Protein AF-A0A9N8YN06-F1 (afdb_monomer)

Foldseek 3Di:
DPPDPVVVVVLVVLLPDDDPVCNLVSLLVSLLVVVVVCVCPLAPRPPDDLVVVCVVVVDLDQDDLLNVLLVVSCVSCVSSPNPDPVSSNVSSVVCVVVDDPVNNVVSRVSSVVNVVVSVVVVCVVPPD

Organism: NCBI:txid1117310

Secondary structure (DSSP, 8-state):
--SHHHHHHHHHHHTS---GGGHHHHHHHHHHHHHHH-TT-PSSPTT--HHHHHHHH--SS---HHHHHHHHHHHHHHHTT---HHHHHHHHHHHHHH--HHHHHHHHHHHHHHHHHHHHHHHHSS--

pLDDT: mean 77.76, std 16.39, range [37.66, 94.0]

Mean predicted aligned error: 9.58 Å

Nearest PDB structures (foldseek):
  1nhn-assembly1_A  TM=5.940E-01  e=8.414E+00  Cricetulus griseus

Radius of gyration: 16.75 Å; Cα contacts (8 Å, |Δi|>4): 87; chains: 1; bounding box: 36×29×56 Å

Structure (mmCIF, N/CA/C/O backbone):
data_AF-A0A9N8YN06-F1
#
_entry.id   AF-A0A9N8YN06-F1
#
loop_
_atom_site.group_PDB
_atom_site.id
_atom_site.type_symbol
_atom_site.label_atom_id
_atom_site.label_alt_id
_atom_site.label_comp_id
_atom_site.label_asym_id
_atom_site.label_entity_id
_atom_site.label_seq_id
_atom_site.pdbx_PDB_ins_code
_atom_site.Cartn_x
_atom_site.Cartn_y
_atom_site.Cartn_z
_atom_site.occupancy
_atom_site.B_iso_or_equiv
_atom_site.auth_seq_id
_atom_site.auth_comp_id
_atom_site.auth_asym_id
_atom_site.auth_atom_id
_atom_site.pdbx_PDB_model_num
ATOM 1 N N . MET A 1 1 ? 10.436 -18.053 21.644 1.00 40.28 1 MET A N 1
ATOM 2 C CA . MET A 1 1 ? 9.400 -18.176 20.590 1.00 40.28 1 MET A CA 1
ATOM 3 C C . MET A 1 1 ? 8.016 -17.875 21.184 1.00 40.28 1 MET A C 1
ATOM 5 O O . MET A 1 1 ? 7.350 -18.796 21.624 1.00 40.28 1 MET A O 1
ATOM 9 N N . LEU A 1 2 ? 7.589 -16.604 21.242 1.00 42.06 2 LEU A N 1
ATOM 10 C CA . LEU A 1 2 ? 6.332 -16.173 21.905 1.00 42.06 2 LEU A CA 1
ATOM 11 C C . LEU A 1 2 ? 5.515 -15.154 21.068 1.00 42.06 2 LEU A C 1
ATOM 13 O O . LEU A 1 2 ? 4.893 -14.253 21.609 1.00 42.06 2 LEU A O 1
ATOM 17 N N . GLY A 1 3 ? 5.537 -15.245 19.731 1.00 42.56 3 GLY A N 1
ATOM 18 C CA . GLY A 1 3 ? 4.956 -14.194 18.869 1.00 42.56 3 GLY A CA 1
ATOM 19 C C . GLY A 1 3 ? 3.595 -14.507 18.237 1.00 42.56 3 GLY A C 1
ATOM 20 O O . GLY A 1 3 ? 2.766 -13.620 18.076 1.00 42.56 3 GLY A O 1
ATOM 21 N N . LYS A 1 4 ? 3.336 -15.762 17.854 1.00 45.19 4 LYS A N 1
ATOM 22 C CA . LYS A 1 4 ? 2.227 -16.072 16.929 1.00 45.19 4 LYS A CA 1
ATOM 23 C C . LYS A 1 4 ? 0.854 -16.164 17.608 1.00 45.19 4 LYS A C 1
ATOM 25 O O . LYS A 1 4 ? -0.133 -15.724 17.029 1.00 45.19 4 LYS A O 1
ATOM 30 N N . GLY A 1 5 ? 0.790 -16.675 18.840 1.00 37.66 5 GLY A N 1
ATOM 31 C CA . GLY A 1 5 ? -0.472 -16.834 19.576 1.00 37.66 5 GLY A CA 1
ATOM 32 C C . GLY A 1 5 ? -1.114 -15.504 19.979 1.00 37.66 5 GLY A C 1
ATOM 33 O O . GLY A 1 5 ? -2.322 -15.332 19.827 1.00 37.66 5 GLY A O 1
ATOM 34 N N . LEU A 1 6 ? -0.299 -14.531 20.404 1.00 46.91 6 LEU A N 1
ATOM 35 C CA . LEU A 1 6 ? -0.774 -13.212 20.832 1.00 46.91 6 LEU A CA 1
ATOM 36 C C . LEU A 1 6 ? -1.397 -12.427 19.666 1.00 46.91 6 LEU A C 1
ATOM 38 O O . LEU A 1 6 ? -2.460 -11.831 19.814 1.00 46.91 6 LEU A O 1
ATOM 42 N N . ILE A 1 7 ? -0.772 -12.490 18.484 1.00 52.16 7 ILE A N 1
ATOM 43 C CA . ILE A 1 7 ? -1.225 -11.798 17.267 1.00 52.16 7 ILE A CA 1
ATOM 44 C C . ILE A 1 7 ? -2.578 -12.344 16.795 1.00 52.16 7 ILE A C 1
ATOM 46 O O . ILE A 1 7 ? -3.469 -11.571 16.441 1.00 52.16 7 ILE A O 1
ATOM 50 N N . ILE A 1 8 ? -2.762 -13.669 16.817 1.00 53.16 8 ILE A N 1
ATOM 51 C CA . ILE A 1 8 ? -4.025 -14.307 16.415 1.00 53.16 8 ILE A CA 1
ATOM 52 C C . ILE A 1 8 ? -5.146 -13.932 17.391 1.00 53.16 8 ILE A C 1
ATOM 54 O O . ILE A 1 8 ? -6.252 -13.600 16.960 1.00 53.16 8 ILE A O 1
ATOM 58 N N . HIS A 1 9 ? -4.857 -13.928 18.694 1.00 47.59 9 HIS A N 1
ATOM 59 C CA . HIS A 1 9 ? -5.845 -13.584 19.714 1.00 47.59 9 HIS A CA 1
ATOM 60 C C . HIS A 1 9 ? -6.267 -12.107 19.632 1.00 47.59 9 HIS A C 1
ATOM 62 O O . HIS A 1 9 ? -7.457 -11.801 19.699 1.00 47.59 9 HIS A O 1
ATOM 68 N N . TYR A 1 10 ? -5.319 -11.197 19.385 1.00 53.97 10 TYR A N 1
ATOM 69 C CA . TYR A 1 10 ? -5.595 -9.762 19.255 1.00 53.97 10 TYR A CA 1
ATOM 70 C C . TYR A 1 10 ? -6.424 -9.434 18.004 1.00 53.97 10 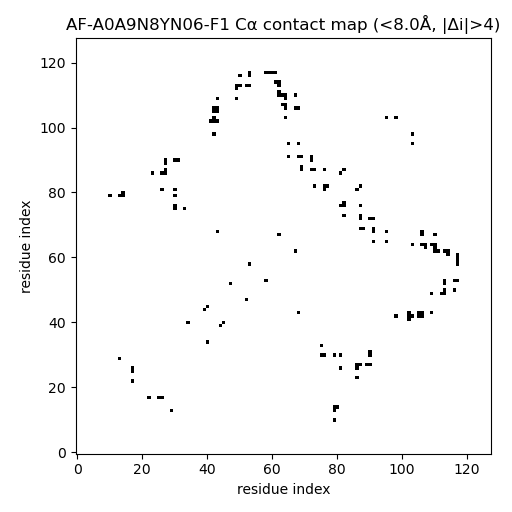TYR A C 1
ATOM 72 O O . TYR A 1 10 ? -7.388 -8.670 18.071 1.00 53.97 10 TYR A O 1
ATOM 80 N N . ARG A 1 11 ? -6.116 -10.083 16.871 1.00 52.69 11 ARG A N 1
ATOM 81 C CA . ARG A 1 11 ? -6.906 -9.982 15.629 1.00 52.69 11 ARG A CA 1
ATOM 82 C C . ARG A 1 11 ? -8.352 -10.444 15.832 1.00 52.69 11 ARG A C 1
ATOM 84 O O . ARG A 1 11 ? -9.272 -9.849 15.278 1.00 52.69 11 ARG A O 1
ATOM 91 N N . LYS A 1 12 ? -8.563 -11.473 16.661 1.00 51.59 12 LYS A N 1
ATOM 92 C CA . LYS A 1 12 ? -9.897 -11.987 17.003 1.00 51.59 12 LYS A CA 1
ATOM 93 C C . LYS A 1 12 ? -10.662 -11.050 17.948 1.00 51.59 12 LYS A C 1
ATOM 95 O O . LYS A 1 12 ? -11.869 -10.927 17.792 1.00 51.59 12 LYS A O 1
ATOM 100 N N . SER A 1 13 ? -9.985 -10.358 18.868 1.00 51.97 13 SER A N 1
ATOM 101 C CA . SER A 1 13 ? -10.610 -9.359 19.755 1.00 51.97 13 SER A CA 1
ATOM 102 C C . SER A 1 13 ? -11.000 -8.063 19.038 1.00 51.97 13 SER A C 1
ATOM 104 O O . SER A 1 13 ? -12.082 -7.541 19.296 1.00 51.97 13 SER A O 1
ATOM 106 N N . LEU A 1 14 ? -10.189 -7.571 18.092 1.00 53.81 14 LEU A N 1
ATOM 107 C CA . LEU A 1 14 ? -10.536 -6.398 17.267 1.00 53.81 14 LEU A CA 1
ATOM 108 C C . LEU A 1 14 ? -11.802 -6.616 16.419 1.00 53.81 14 LEU A C 1
ATOM 110 O O . LEU A 1 14 ? -12.515 -5.663 16.120 1.00 53.81 14 LEU A O 1
ATOM 114 N N . ARG A 1 15 ? -12.120 -7.875 16.093 1.00 53.72 15 ARG A N 1
ATOM 115 C CA . ARG A 1 15 ? -13.326 -8.278 15.354 1.00 53.72 15 ARG A CA 1
ATOM 116 C C . ARG A 1 15 ? -14.637 -7.972 16.092 1.00 53.72 15 ARG A C 1
ATOM 118 O O . ARG A 1 15 ? -15.672 -7.884 15.442 1.00 53.72 15 ARG A O 1
ATOM 125 N N . ILE A 1 16 ? -14.622 -7.871 17.424 1.00 51.72 16 ILE A N 1
ATOM 126 C CA . ILE A 1 16 ? -15.846 -7.944 18.244 1.00 51.72 16 ILE A CA 1
ATOM 127 C C . ILE A 1 16 ? -16.401 -6.560 18.642 1.00 51.72 16 ILE A C 1
ATOM 129 O O . ILE A 1 16 ? -17.570 -6.475 19.000 1.00 51.72 16 ILE A O 1
ATOM 133 N N . SER A 1 17 ? -15.644 -5.459 18.541 1.00 52.38 17 SER A N 1
ATOM 134 C CA . SER A 1 17 ? -16.039 -4.191 19.189 1.00 52.38 17 SER A CA 1
ATOM 135 C C . SER A 1 17 ? -15.998 -2.952 18.280 1.00 52.38 17 SER A C 1
ATOM 137 O O . SER A 1 17 ? -15.184 -2.051 18.473 1.00 52.38 17 SER A O 1
ATOM 139 N N . LEU A 1 18 ? -16.895 -2.875 17.290 1.00 54.50 18 LEU A N 1
ATOM 140 C CA . LEU A 1 18 ? -17.153 -1.644 16.524 1.00 54.50 18 LEU A CA 1
ATOM 141 C C . LEU A 1 18 ? -18.662 -1.358 16.451 1.00 54.50 18 LEU A C 1
ATOM 143 O O . LEU A 1 18 ? -19.366 -1.852 15.573 1.00 54.50 18 LEU A O 1
ATOM 147 N N . ASN A 1 19 ? -19.158 -0.533 17.380 1.00 51.25 19 ASN A N 1
ATOM 148 C CA . ASN A 1 19 ? -20.520 0.012 17.352 1.00 51.25 19 ASN A CA 1
ATOM 149 C C . ASN A 1 19 ? -20.723 0.933 16.129 1.00 51.25 19 ASN A C 1
ATOM 151 O O . ASN A 1 19 ? -19.871 1.767 15.814 1.00 51.25 19 ASN A O 1
ATOM 155 N N . GLN A 1 20 ? -21.875 0.807 15.458 1.00 53.41 20 GLN A N 1
ATOM 156 C CA . GLN A 1 20 ? -22.137 1.365 14.119 1.00 53.41 20 GLN A CA 1
ATOM 157 C C . GLN A 1 20 ? -22.006 2.900 14.006 1.00 53.41 20 GLN A C 1
ATOM 159 O O . GLN A 1 20 ? -21.628 3.387 12.943 1.00 53.41 20 GLN A O 1
ATOM 164 N N . ALA A 1 21 ? -22.226 3.664 15.083 1.00 46.47 21 ALA A N 1
ATOM 165 C CA . ALA A 1 21 ? -22.134 5.132 15.076 1.00 46.47 21 ALA A CA 1
ATOM 166 C C . ALA A 1 21 ? -20.688 5.684 15.056 1.00 46.47 21 ALA A C 1
ATOM 168 O O . ALA A 1 21 ? -20.467 6.808 14.619 1.00 46.47 21 ALA A O 1
ATOM 169 N N . ASN A 1 22 ? -19.693 4.885 15.461 1.00 58.22 22 ASN A N 1
ATOM 170 C CA . ASN A 1 22 ? -18.264 5.246 15.470 1.00 58.22 22 ASN A CA 1
ATOM 171 C C . ASN A 1 22 ? -17.433 4.348 14.541 1.00 58.22 22 ASN A C 1
ATOM 173 O O . ASN A 1 22 ? -16.213 4.234 14.687 1.00 58.22 22 ASN A O 1
ATOM 177 N N . LYS A 1 23 ? -18.100 3.703 13.577 1.00 72.38 23 LYS A N 1
ATOM 178 C CA . LYS A 1 23 ? -17.514 2.653 12.744 1.00 72.38 23 LYS A CA 1
ATOM 179 C C . LYS A 1 23 ? -16.280 3.141 11.983 1.00 72.38 23 LYS A C 1
ATOM 181 O O . LYS A 1 23 ? -15.228 2.537 12.107 1.00 72.38 23 LYS A O 1
ATOM 186 N N . VAL A 1 24 ? -16.359 4.276 11.285 1.00 77.38 24 VAL A N 1
ATOM 187 C CA . VAL A 1 24 ? -15.242 4.773 10.457 1.00 77.38 24 VAL A CA 1
ATOM 188 C C . VAL A 1 24 ? -14.029 5.233 11.292 1.00 77.38 24 VAL A C 1
ATOM 190 O O . VAL A 1 24 ? -12.926 4.756 11.018 1.00 77.38 24 VAL A O 1
ATOM 193 N N . PRO A 1 25 ? -14.162 6.102 12.320 1.00 83.25 25 PRO A N 1
ATOM 194 C CA . PRO A 1 25 ? -13.023 6.466 13.174 1.00 83.25 25 PRO A CA 1
ATOM 195 C C . PRO A 1 25 ? -12.406 5.271 13.917 1.00 83.25 25 PRO A C 1
ATOM 197 O O . PRO A 1 25 ? -11.181 5.189 14.061 1.00 83.25 25 PRO A O 1
ATOM 200 N N . GLY A 1 26 ? -13.244 4.326 14.354 1.00 82.19 26 GLY A N 1
ATOM 201 C CA . GLY A 1 26 ? -12.802 3.100 15.007 1.00 82.19 26 GLY A CA 1
ATOM 202 C C . GLY A 1 26 ? -12.058 2.159 14.054 1.00 82.19 26 GLY A C 1
ATOM 203 O O . GL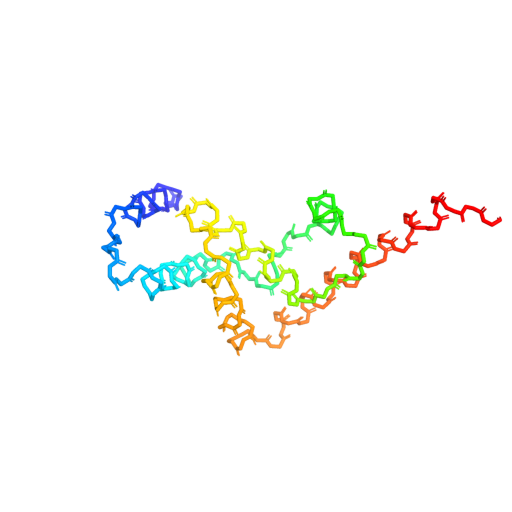Y A 1 26 ? -10.985 1.673 14.400 1.00 82.19 26 GLY A O 1
ATOM 204 N N . GLU A 1 27 ? -12.553 1.972 12.828 1.00 85.06 27 GLU A N 1
ATOM 205 C CA . GLU A 1 27 ? -11.893 1.183 11.778 1.00 85.06 27 GLU A CA 1
ATOM 206 C C . GLU A 1 27 ? -10.543 1.794 11.365 1.00 85.06 27 GLU A C 1
ATOM 208 O O . GLU A 1 27 ? -9.564 1.066 11.199 1.00 85.06 27 GLU A O 1
ATOM 213 N N . ILE A 1 28 ? -10.450 3.128 11.262 1.00 86.44 28 ILE A N 1
ATOM 214 C CA . ILE A 1 28 ? -9.175 3.826 11.008 1.00 86.44 28 ILE A CA 1
ATOM 215 C C . ILE A 1 28 ? -8.173 3.528 12.125 1.00 86.44 28 ILE A C 1
ATOM 217 O O . ILE A 1 28 ? -7.029 3.174 11.841 1.00 86.44 28 ILE A O 1
ATOM 221 N N . SER A 1 29 ? -8.596 3.663 13.384 1.00 85.75 29 SER A N 1
ATOM 222 C CA . SER A 1 29 ? -7.733 3.432 14.547 1.00 85.75 29 SER A CA 1
ATOM 223 C C . SER A 1 29 ? -7.284 1.974 14.641 1.00 85.75 29 SER A C 1
ATOM 225 O O . SER A 1 29 ? -6.099 1.711 14.826 1.00 85.75 29 SER A O 1
ATOM 227 N N . ALA A 1 30 ? -8.207 1.031 14.441 1.00 84.88 30 ALA A N 1
ATOM 228 C CA . ALA A 1 30 ? -7.935 -0.402 14.431 1.00 84.88 30 ALA A CA 1
ATOM 229 C C . ALA A 1 30 ? -6.918 -0.781 13.349 1.00 84.88 30 ALA A C 1
ATOM 231 O O . ALA A 1 30 ? -5.918 -1.440 13.635 1.00 84.88 30 ALA A O 1
ATOM 232 N N . LEU A 1 31 ? -7.139 -0.328 12.112 1.00 85.50 31 LEU A N 1
ATOM 233 C CA . LEU A 1 31 ? -6.242 -0.629 11.004 1.00 85.50 31 LEU A CA 1
ATOM 234 C C . LEU A 1 31 ? -4.875 0.032 11.198 1.00 85.50 31 LEU A C 1
ATOM 236 O O . LEU A 1 31 ? -3.859 -0.621 10.992 1.00 85.50 31 LEU A O 1
ATOM 240 N N . LYS A 1 32 ? -4.825 1.288 11.660 1.00 85.19 32 LYS A N 1
ATOM 241 C CA . LYS A 1 32 ? -3.559 1.957 11.995 1.00 85.19 32 LYS A CA 1
ATOM 242 C C . LYS A 1 32 ? -2.786 1.182 13.067 1.00 85.19 32 LYS A C 1
ATOM 244 O O . LYS A 1 32 ? -1.590 0.960 12.905 1.00 85.19 32 LYS A O 1
ATOM 249 N N . LEU A 1 33 ? -3.469 0.718 14.114 1.00 83.25 33 LEU A N 1
ATOM 250 C CA . LEU A 1 33 ? -2.856 -0.054 15.192 1.00 83.25 33 LEU A CA 1
ATOM 251 C C . LEU A 1 33 ? -2.249 -1.373 14.686 1.00 83.25 33 LEU A C 1
ATOM 253 O O . LEU A 1 33 ? -1.188 -1.770 15.157 1.00 83.25 33 LEU A O 1
ATOM 257 N N . VAL A 1 34 ? -2.867 -2.031 13.696 1.00 80.69 34 VAL A N 1
ATOM 258 C CA . VAL A 1 34 ? -2.278 -3.216 13.042 1.00 80.69 34 VAL A CA 1
ATOM 259 C C . VAL A 1 34 ? -0.922 -2.885 12.415 1.00 80.69 34 VAL A C 1
ATOM 261 O O . VAL A 1 34 ? 0.004 -3.685 12.547 1.00 80.69 34 VAL A O 1
ATOM 264 N N . PHE A 1 35 ? -0.779 -1.719 11.783 1.00 80.25 35 PHE A N 1
ATOM 265 C CA . PHE A 1 35 ? 0.501 -1.276 11.224 1.00 80.25 35 PHE A CA 1
ATOM 266 C C . PHE A 1 35 ? 1.512 -0.873 12.307 1.00 80.25 35 PHE A C 1
ATOM 268 O O . PHE A 1 35 ? 2.684 -1.218 12.190 1.00 80.25 35 PHE A O 1
ATOM 275 N N . ASP A 1 36 ? 1.069 -0.219 13.383 1.00 78.50 36 ASP A N 1
ATOM 276 C CA . ASP A 1 36 ? 1.956 0.208 14.475 1.00 78.50 36 ASP A CA 1
ATOM 277 C C . ASP A 1 36 ? 2.495 -0.982 15.304 1.00 78.50 36 ASP A C 1
ATOM 279 O O . ASP A 1 36 ? 3.671 -1.009 15.676 1.00 78.50 36 ASP A O 1
ATOM 283 N N . LEU A 1 37 ? 1.643 -1.973 15.612 1.00 72.12 37 LEU A N 1
ATOM 284 C CA . LEU A 1 37 ? 1.990 -3.134 16.447 1.00 72.12 37 LEU A CA 1
ATOM 285 C C . LEU A 1 37 ? 2.826 -4.164 15.696 1.00 72.12 37 LEU A C 1
ATOM 287 O O . LEU A 1 37 ? 3.765 -4.738 16.250 1.00 72.12 37 LEU A O 1
ATOM 291 N N . ASN A 1 38 ? 2.512 -4.398 14.423 1.00 63.78 38 ASN A N 1
ATOM 292 C CA . ASN A 1 38 ? 3.298 -5.288 13.586 1.00 63.78 38 ASN A CA 1
ATOM 293 C C . ASN A 1 38 ? 4.495 -4.526 13.020 1.00 63.78 38 ASN A C 1
ATOM 295 O O . ASN A 1 38 ? 4.643 -4.500 11.804 1.00 63.78 38 ASN A O 1
ATOM 299 N N . ARG A 1 39 ? 5.393 -3.991 13.870 1.00 55.25 39 ARG A N 1
ATOM 300 C CA . ARG A 1 39 ? 6.697 -3.381 13.486 1.00 55.25 39 ARG A CA 1
ATOM 301 C C . ARG A 1 39 ? 7.512 -4.191 12.441 1.00 55.25 39 ARG A C 1
ATOM 303 O O . ARG A 1 39 ? 8.520 -3.714 11.939 1.00 55.25 39 ARG A O 1
ATOM 310 N N . ALA A 1 40 ? 7.076 -5.409 12.115 1.00 46.16 40 ALA A N 1
ATOM 311 C CA . ALA A 1 40 ? 7.408 -6.235 10.957 1.00 46.16 40 ALA A CA 1
ATOM 312 C C . ALA A 1 40 ? 7.037 -5.659 9.565 1.00 46.16 40 ALA A C 1
ATOM 314 O O . ALA A 1 40 ? 7.528 -6.169 8.560 1.00 46.16 40 ALA A O 1
ATOM 315 N N . LEU A 1 41 ? 6.216 -4.611 9.470 1.00 51.59 41 LEU A N 1
ATOM 316 C CA . LEU A 1 41 ? 5.982 -3.854 8.236 1.00 51.59 41 LEU A CA 1
ATOM 317 C C . LEU A 1 41 ? 6.911 -2.634 8.190 1.00 51.59 41 LEU A C 1
ATOM 319 O O . LEU A 1 41 ? 6.458 -1.495 8.154 1.00 51.59 41 LEU A O 1
ATOM 323 N N . VAL A 1 42 ? 8.229 -2.875 8.160 1.00 57.12 42 VAL A N 1
ATOM 324 C CA . VAL A 1 42 ? 9.163 -1.893 7.583 1.00 57.12 42 VAL A CA 1
ATOM 325 C C . VAL A 1 42 ? 8.639 -1.612 6.181 1.00 57.12 42 VAL A C 1
ATOM 327 O O . VAL A 1 42 ? 8.374 -2.549 5.436 1.00 57.12 42 VAL A O 1
ATOM 330 N N . PHE A 1 43 ? 8.354 -0.356 5.865 1.00 62.50 43 PHE A N 1
ATOM 331 C CA . PHE A 1 43 ? 7.630 0.016 4.657 1.00 62.50 43 PHE A CA 1
ATOM 332 C C . PHE A 1 43 ? 8.638 0.250 3.506 1.00 62.50 43 PHE A C 1
ATOM 334 O O . PHE A 1 43 ? 9.480 1.122 3.655 1.00 62.50 43 PHE A O 1
ATOM 341 N N . PRO A 1 44 ? 8.587 -0.440 2.344 1.00 63.38 44 PRO A N 1
ATOM 342 C CA . PRO A 1 44 ? 7.798 -1.623 2.011 1.00 63.38 44 PRO A CA 1
ATOM 343 C C . PRO A 1 44 ? 8.396 -2.878 2.656 1.00 63.38 44 PRO A C 1
ATOM 345 O O . PRO A 1 44 ? 9.598 -2.888 2.935 1.00 63.38 44 PRO A O 1
ATOM 348 N N . PRO A 1 45 ? 7.589 -3.942 2.851 1.00 67.00 45 PRO A N 1
ATOM 349 C CA . PRO A 1 45 ? 8.040 -5.133 3.557 1.00 67.00 45 PRO A CA 1
ATOM 350 C C . PRO A 1 45 ? 9.37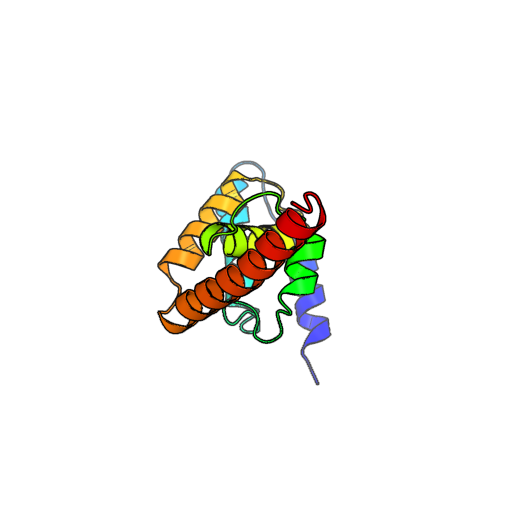7 -5.632 2.977 1.00 67.00 45 PRO A C 1
ATOM 352 O O . PRO A 1 45 ? 9.472 -5.796 1.755 1.00 67.00 45 PRO A O 1
ATOM 355 N N . PRO A 1 46 ? 10.408 -5.883 3.802 1.00 59.97 46 PRO A N 1
ATOM 356 C CA . PRO A 1 46 ? 11.790 -6.055 3.341 1.00 59.97 46 PRO A CA 1
ATOM 357 C C . PRO A 1 46 ? 12.009 -7.282 2.439 1.00 59.97 46 PRO A C 1
ATOM 359 O O . PRO A 1 46 ? 13.022 -7.365 1.754 1.00 59.97 46 PRO A O 1
ATOM 362 N N . VAL A 1 47 ? 11.040 -8.203 2.380 1.00 59.47 47 VAL A N 1
ATOM 363 C CA . VAL A 1 47 ? 11.063 -9.423 1.547 1.00 59.47 47 VAL A CA 1
ATOM 364 C C . VAL A 1 47 ? 10.067 -9.338 0.379 1.00 59.47 47 VAL A C 1
ATOM 366 O O . VAL A 1 47 ? 9.653 -10.343 -0.193 1.00 59.47 47 VAL A O 1
ATOM 369 N N . THR A 1 48 ? 9.629 -8.134 0.009 1.00 71.75 48 THR A N 1
ATOM 370 C CA . THR A 1 48 ? 8.675 -7.977 -1.092 1.00 71.75 48 THR A CA 1
ATOM 371 C C . THR A 1 48 ? 9.356 -8.246 -2.433 1.00 71.75 48 THR A C 1
ATOM 373 O O . THR A 1 48 ? 10.074 -7.395 -2.961 1.00 71.75 48 THR A O 1
ATOM 376 N N . ILE A 1 49 ? 9.107 -9.425 -3.007 1.00 83.00 49 ILE A N 1
ATOM 377 C CA . ILE A 1 49 ? 9.581 -9.793 -4.343 1.00 83.00 49 ILE A CA 1
ATOM 378 C C . ILE A 1 49 ? 8.691 -9.085 -5.385 1.00 83.00 49 ILE A C 1
ATOM 380 O O . ILE A 1 49 ? 7.481 -9.321 -5.401 1.00 83.00 49 ILE A O 1
ATOM 384 N N . PRO A 1 50 ? 9.247 -8.225 -6.266 1.00 84.69 50 PRO A N 1
ATOM 385 C CA . PRO A 1 50 ? 8.451 -7.414 -7.191 1.00 84.69 50 PRO A CA 1
ATOM 386 C C . PRO A 1 50 ? 7.522 -8.212 -8.113 1.00 84.69 50 PRO A C 1
ATOM 388 O O . PRO A 1 50 ? 6.422 -7.741 -8.386 1.00 84.69 50 PRO A O 1
ATOM 391 N N . ILE A 1 51 ? 7.940 -9.400 -8.571 1.00 86.50 51 ILE A N 1
ATOM 392 C CA . ILE A 1 51 ? 7.136 -10.226 -9.485 1.00 86.50 51 ILE A CA 1
ATOM 393 C C . ILE A 1 51 ? 5.850 -10.727 -8.825 1.00 86.50 51 ILE A C 1
ATOM 395 O O . ILE A 1 51 ? 4.789 -10.594 -9.415 1.00 86.50 51 ILE A O 1
ATOM 399 N N . HIS A 1 52 ? 5.900 -11.162 -7.563 1.00 87.44 52 HIS A N 1
ATOM 400 C CA . HIS A 1 52 ? 4.695 -11.599 -6.851 1.00 87.44 52 HIS A CA 1
ATOM 401 C C . HIS A 1 52 ? 3.705 -10.445 -6.669 1.00 87.44 52 HIS A C 1
ATOM 403 O O . HIS A 1 52 ? 2.507 -10.606 -6.871 1.00 87.44 52 HIS A O 1
ATOM 409 N N . VAL A 1 53 ? 4.199 -9.244 -6.346 1.00 86.62 53 VAL A N 1
ATOM 410 C CA . VAL A 1 53 ? 3.328 -8.063 -6.239 1.00 86.62 53 VAL A CA 1
ATOM 411 C C . VAL A 1 53 ? 2.733 -7.690 -7.594 1.00 86.62 53 VAL A C 1
ATOM 413 O O . VAL A 1 53 ? 1.574 -7.289 -7.656 1.00 86.62 53 VAL A O 1
ATOM 416 N N . TYR A 1 54 ? 3.505 -7.812 -8.676 1.00 87.69 54 TYR A N 1
ATOM 417 C CA . TYR A 1 54 ? 3.007 -7.61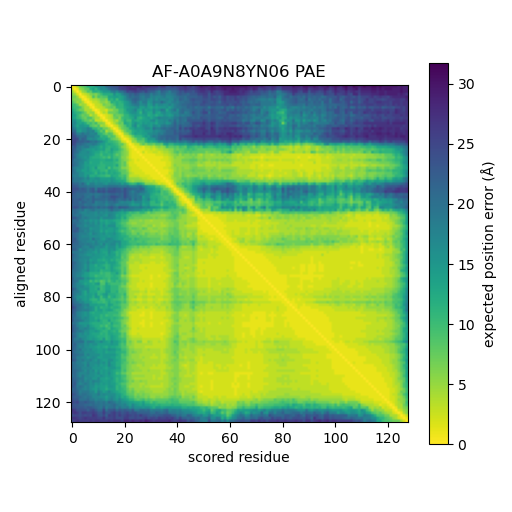6 -10.033 1.00 87.69 54 TYR A CA 1
ATOM 418 C C . TYR A 1 54 ? 1.900 -8.622 -10.382 1.00 87.69 54 TYR A C 1
ATOM 420 O O . TYR A 1 54 ? 0.832 -8.204 -10.823 1.00 87.69 54 TYR A O 1
ATOM 428 N N . GLU A 1 55 ? 2.111 -9.911 -10.120 1.00 87.81 55 GLU A N 1
ATOM 429 C CA . GLU A 1 55 ? 1.144 -10.984 -10.383 1.00 87.81 55 GLU A CA 1
ATOM 430 C C . GLU A 1 55 ? -0.140 -10.848 -9.560 1.00 87.81 55 GLU A C 1
ATOM 432 O O . GLU A 1 55 ? -1.226 -11.118 -10.075 1.00 87.81 55 GLU A O 1
ATOM 437 N N . GLU A 1 56 ? -0.033 -10.405 -8.304 1.00 88.00 56 GLU A N 1
ATOM 438 C CA . GLU A 1 56 ? -1.184 -10.147 -7.434 1.00 88.00 56 GLU A CA 1
ATOM 439 C C . GLU A 1 56 ? -1.955 -8.885 -7.872 1.00 88.00 56 GLU A C 1
ATOM 441 O O . GLU A 1 56 ? -3.186 -8.879 -7.890 1.00 88.00 56 GLU A O 1
ATOM 446 N N . LEU A 1 57 ? -1.254 -7.802 -8.236 1.00 87.50 57 LEU A N 1
ATOM 447 C CA . LEU A 1 57 ? -1.882 -6.540 -8.653 1.00 87.50 57 LEU A CA 1
ATOM 448 C C . LEU A 1 57 ? -2.408 -6.557 -10.094 1.00 87.50 57 LEU A C 1
ATOM 450 O O . LEU A 1 57 ? -3.272 -5.738 -10.416 1.00 87.50 57 LEU A O 1
ATOM 454 N N . ARG A 1 58 ? -1.814 -7.387 -10.962 1.00 87.00 58 ARG A N 1
ATOM 455 C CA . ARG A 1 58 ? -1.947 -7.386 -12.433 1.00 87.00 58 ARG A CA 1
ATOM 456 C C . ARG A 1 58 ? -2.123 -5.981 -13.025 1.00 87.00 58 ARG A C 1
ATOM 458 O O . ARG A 1 58 ? -3.137 -5.681 -13.666 1.00 87.00 58 ARG A O 1
ATOM 465 N N . PRO A 1 59 ? -1.188 -5.054 -12.753 1.00 87.56 59 PRO A N 1
ATOM 466 C CA . PRO A 1 59 ? -1.360 -3.665 -13.129 1.00 87.56 59 PRO A CA 1
ATOM 467 C C . PRO A 1 59 ? -1.180 -3.489 -14.641 1.00 87.56 59 PRO A C 1
ATOM 469 O O . PRO A 1 59 ? -0.098 -3.689 -15.172 1.00 87.56 59 PRO A O 1
ATOM 472 N N . LYS A 1 60 ? -2.220 -3.001 -15.322 1.00 85.25 60 LYS A N 1
ATOM 473 C CA . LYS A 1 60 ? -2.151 -2.614 -16.747 1.00 85.25 60 LYS A CA 1
ATOM 474 C C . LYS A 1 60 ? -1.458 -1.269 -16.998 1.00 85.25 60 LYS A C 1
ATOM 476 O O . LYS A 1 60 ? -1.266 -0.853 -18.131 1.00 85.25 60 LYS A O 1
ATOM 481 N N . THR A 1 61 ? -1.162 -0.535 -15.931 1.00 88.75 61 THR A N 1
ATOM 482 C CA . THR A 1 61 ? -0.651 0.836 -15.977 1.00 88.75 61 THR A CA 1
ATOM 483 C C . THR A 1 61 ? 0.385 1.047 -14.892 1.00 88.75 61 THR A C 1
ATOM 485 O O . THR A 1 61 ? 0.431 0.299 -13.911 1.00 88.75 61 THR A O 1
ATOM 488 N N . ARG A 1 62 ? 1.173 2.118 -15.040 1.00 90.19 62 ARG A N 1
ATOM 489 C CA . ARG A 1 62 ? 2.221 2.501 -14.094 1.00 90.19 62 ARG A CA 1
ATOM 490 C C . ARG A 1 62 ? 1.733 2.438 -12.641 1.00 90.19 62 ARG A C 1
ATOM 492 O O . ARG A 1 62 ? 0.727 3.034 -12.250 1.00 90.19 62 ARG A O 1
ATOM 499 N N . VAL A 1 63 ? 2.493 1.731 -11.821 1.00 92.62 63 VAL A N 1
ATOM 500 C CA . VAL A 1 63 ? 2.311 1.618 -10.380 1.00 92.62 63 VAL A CA 1
ATOM 501 C C . VAL A 1 63 ? 3.097 2.727 -9.685 1.00 92.62 63 VAL A C 1
ATOM 503 O O . VAL A 1 63 ? 4.274 2.949 -9.967 1.00 92.62 63 VAL A O 1
ATOM 506 N N . THR A 1 64 ? 2.436 3.436 -8.772 1.00 92.75 64 THR A N 1
ATOM 507 C CA . THR A 1 64 ? 3.035 4.494 -7.947 1.00 92.75 64 THR A CA 1
ATOM 508 C C . THR A 1 64 ? 3.275 3.998 -6.524 1.00 92.75 64 THR A C 1
ATOM 510 O O . THR A 1 64 ? 2.614 3.059 -6.074 1.00 92.75 64 THR A O 1
ATOM 513 N N . MET A 1 65 ? 4.154 4.673 -5.775 1.00 90.50 65 MET A N 1
ATOM 514 C CA . MET A 1 65 ? 4.328 4.430 -4.335 1.00 90.50 65 MET A CA 1
ATOM 515 C C . MET A 1 65 ? 2.980 4.429 -3.602 1.00 90.50 65 MET A C 1
ATOM 517 O O . MET A 1 65 ? 2.675 3.482 -2.887 1.00 90.50 65 MET A O 1
ATOM 521 N N . ARG A 1 66 ? 2.136 5.449 -3.815 1.00 91.81 66 ARG A N 1
ATOM 522 C CA . ARG A 1 66 ? 0.829 5.539 -3.143 1.00 91.81 66 ARG A CA 1
ATOM 523 C C . ARG A 1 66 ? -0.074 4.350 -3.471 1.00 91.81 66 ARG A C 1
ATOM 525 O O . ARG A 1 66 ? -0.752 3.848 -2.579 1.00 91.81 66 ARG A O 1
ATOM 532 N N . ARG A 1 67 ? -0.070 3.878 -4.723 1.00 92.31 67 ARG A N 1
ATOM 533 C CA . ARG A 1 67 ? -0.837 2.692 -5.135 1.00 92.31 67 ARG A CA 1
ATOM 534 C C . ARG A 1 67 ? -0.344 1.429 -4.425 1.00 92.31 67 ARG A C 1
ATOM 536 O O . ARG A 1 67 ? -1.172 0.637 -3.992 1.00 92.31 67 ARG A O 1
ATOM 543 N N . LEU A 1 68 ? 0.970 1.277 -4.254 1.00 91.06 68 LEU A N 1
ATOM 544 C CA . LEU A 1 68 ? 1.553 0.165 -3.499 1.00 91.06 68 LEU A CA 1
ATOM 545 C C . LEU A 1 68 ? 1.228 0.232 -2.009 1.00 91.06 68 LEU A C 1
ATOM 547 O O . LEU A 1 68 ? 0.832 -0.774 -1.434 1.00 91.06 68 LEU A O 1
ATOM 551 N N . VAL A 1 69 ? 1.335 1.406 -1.383 1.00 90.69 69 VAL A N 1
ATOM 552 C CA . VAL A 1 69 ? 0.928 1.560 0.021 1.00 90.69 69 VAL A CA 1
ATOM 553 C C . VAL A 1 69 ? -0.534 1.170 0.185 1.00 90.69 69 VAL A C 1
ATOM 555 O O . VAL A 1 69 ? -0.862 0.332 1.019 1.00 90.69 69 VAL A O 1
ATOM 558 N N . ARG A 1 70 ? -1.410 1.721 -0.661 1.00 92.31 70 ARG A N 1
ATOM 559 C CA . ARG A 1 70 ? -2.839 1.410 -0.635 1.00 92.31 70 ARG A CA 1
ATOM 560 C C . ARG A 1 70 ? -3.104 -0.082 -0.808 1.00 92.31 70 ARG A C 1
ATOM 562 O O . ARG A 1 70 ? -4.009 -0.607 -0.167 1.00 92.31 70 ARG A O 1
ATOM 569 N N . TYR A 1 71 ? -2.328 -0.759 -1.651 1.00 91.25 71 TYR A N 1
ATOM 570 C CA . TYR A 1 71 ? -2.415 -2.201 -1.839 1.00 91.25 71 TYR A CA 1
ATOM 571 C C . TYR A 1 71 ? -2.138 -2.970 -0.541 1.00 91.25 71 TYR A C 1
ATOM 573 O O . TYR A 1 71 ? -2.984 -3.751 -0.107 1.00 91.25 71 TYR A O 1
ATOM 581 N N . PHE A 1 72 ? -1.017 -2.696 0.131 1.00 88.44 72 PHE A N 1
ATOM 582 C CA . PHE A 1 72 ? -0.693 -3.351 1.403 1.00 88.44 72 PHE A CA 1
ATOM 583 C C . PHE A 1 72 ? -1.688 -2.999 2.513 1.00 88.44 72 PHE A C 1
ATOM 585 O O . PHE A 1 72 ? -2.109 -3.882 3.258 1.00 88.44 72 PHE A O 1
ATOM 592 N N . VAL A 1 73 ? -2.145 -1.744 2.569 1.00 89.88 73 VAL A N 1
ATOM 593 C CA . VAL A 1 73 ? -3.221 -1.324 3.481 1.00 89.88 73 VAL A CA 1
ATOM 594 C C . VAL A 1 73 ? -4.496 -2.116 3.225 1.00 89.88 73 VAL A C 1
ATOM 596 O O . VAL A 1 73 ? -5.101 -2.607 4.170 1.00 89.88 73 VAL A O 1
ATOM 599 N N . SER A 1 74 ? -4.877 -2.305 1.961 1.00 90.62 74 SER A N 1
ATOM 600 C CA . SER A 1 74 ? -6.066 -3.085 1.595 1.00 90.62 74 SER A CA 1
ATOM 601 C C . SER A 1 74 ? -5.919 -4.561 1.972 1.00 90.62 74 SER A C 1
ATOM 603 O O . SER A 1 74 ? -6.873 -5.163 2.457 1.00 90.62 74 SER A O 1
ATOM 605 N N . ARG A 1 75 ? -4.726 -5.150 1.803 1.00 88.12 75 ARG A N 1
ATOM 606 C CA . ARG A 1 75 ? -4.455 -6.538 2.213 1.00 88.12 75 ARG A CA 1
ATOM 607 C C . ARG A 1 75 ? -4.643 -6.749 3.711 1.00 88.12 75 ARG A C 1
ATOM 609 O O . ARG A 1 75 ? -5.288 -7.719 4.099 1.00 88.12 75 ARG A O 1
ATOM 616 N N . GLU A 1 76 ? -4.092 -5.869 4.541 1.00 86.12 76 GLU A N 1
ATOM 617 C CA . GLU A 1 76 ? -4.257 -5.967 5.997 1.00 86.12 76 GLU A CA 1
ATOM 618 C C . GLU A 1 76 ? -5.688 -5.627 6.427 1.00 86.12 76 GLU A C 1
ATOM 620 O O . GLU A 1 76 ? -6.250 -6.320 7.270 1.00 86.12 76 GLU A O 1
ATOM 625 N N . ALA A 1 77 ? -6.322 -4.635 5.794 1.00 87.38 77 ALA A N 1
ATOM 626 C CA . ALA A 1 77 ? -7.721 -4.291 6.042 1.00 87.38 77 ALA A CA 1
ATOM 627 C C . ALA A 1 77 ? -8.648 -5.491 5.801 1.00 87.38 77 ALA A C 1
ATOM 629 O O . ALA A 1 77 ? -9.465 -5.822 6.660 1.00 87.38 77 ALA A O 1
ATOM 630 N N . ASN A 1 78 ? -8.447 -6.214 4.695 1.00 87.62 78 ASN A N 1
ATOM 631 C CA . ASN A 1 78 ? -9.201 -7.425 4.377 1.00 87.62 78 ASN A CA 1
ATOM 632 C C . ASN A 1 78 ? -9.008 -8.532 5.429 1.00 87.62 78 ASN A C 1
ATOM 634 O O . ASN A 1 78 ? -9.973 -9.215 5.768 1.00 87.62 78 ASN A O 1
ATOM 638 N N . GLN A 1 79 ? -7.804 -8.689 5.997 1.00 83.94 79 GLN A N 1
ATOM 639 C CA . GLN A 1 79 ? -7.552 -9.672 7.066 1.00 83.94 79 GLN A CA 1
ATOM 640 C C . GLN A 1 79 ? -8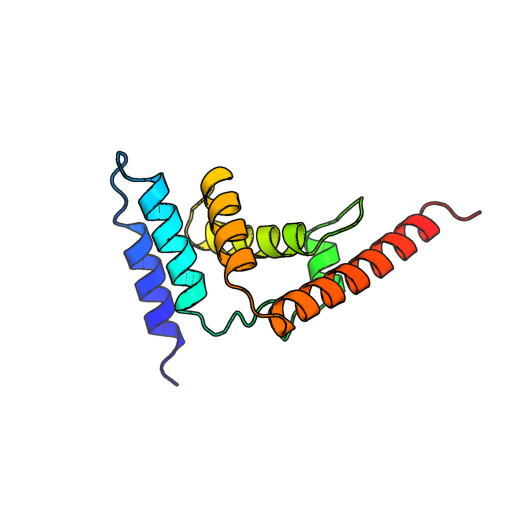.360 -9.384 8.341 1.00 83.94 79 GLN A C 1
ATOM 642 O O . GLN A 1 79 ? -8.678 -10.315 9.080 1.00 83.94 79 GLN A O 1
ATOM 647 N N . ILE A 1 80 ? -8.707 -8.117 8.590 1.00 82.69 80 ILE A N 1
ATOM 648 C CA . ILE A 1 80 ? -9.535 -7.689 9.727 1.00 82.69 80 ILE A CA 1
ATOM 649 C C . ILE A 1 80 ? -10.948 -7.251 9.314 1.00 82.69 80 ILE A C 1
ATOM 651 O O . ILE A 1 80 ? -11.636 -6.593 10.086 1.00 82.69 80 ILE A O 1
ATOM 655 N N . GLN A 1 81 ? -11.396 -7.652 8.117 1.00 85.44 81 GLN A N 1
ATOM 656 C CA . GLN A 1 81 ? -12.750 -7.419 7.592 1.00 85.44 81 GLN A CA 1
ATOM 657 C C . GLN A 1 81 ? -13.143 -5.936 7.440 1.00 85.44 81 GLN A C 1
ATOM 659 O O . GLN A 1 81 ? -14.326 -5.603 7.401 1.00 85.44 81 GLN A O 1
ATOM 664 N N . ILE A 1 82 ? -12.163 -5.043 7.287 1.00 86.06 82 ILE A N 1
ATOM 665 C CA . ILE A 1 82 ? -12.391 -3.640 6.931 1.00 86.06 82 ILE A CA 1
ATOM 666 C C . ILE A 1 82 ? -12.377 -3.521 5.408 1.00 86.06 82 ILE A C 1
ATOM 668 O O . ILE A 1 82 ? -11.332 -3.620 4.772 1.00 86.06 82 ILE A O 1
ATOM 672 N N . THR A 1 83 ? -13.544 -3.273 4.819 1.00 88.06 83 THR A N 1
ATOM 673 C CA . THR A 1 83 ? -13.716 -3.158 3.358 1.00 88.06 83 THR A CA 1
ATOM 674 C C . THR A 1 83 ? -13.938 -1.718 2.893 1.00 88.06 83 THR A C 1
ATOM 676 O O . THR A 1 83 ? -13.963 -1.443 1.693 1.00 88.06 83 THR A O 1
ATOM 679 N N . SER A 1 84 ? -14.081 -0.772 3.829 1.00 90.81 84 SER A N 1
A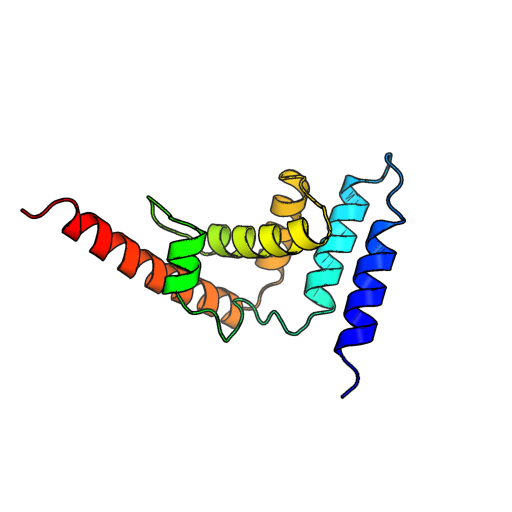TOM 680 C CA . SER A 1 84 ? -14.336 0.633 3.515 1.00 90.81 84 SER A CA 1
ATOM 681 C C . SER A 1 84 ? -13.158 1.261 2.766 1.00 90.81 84 S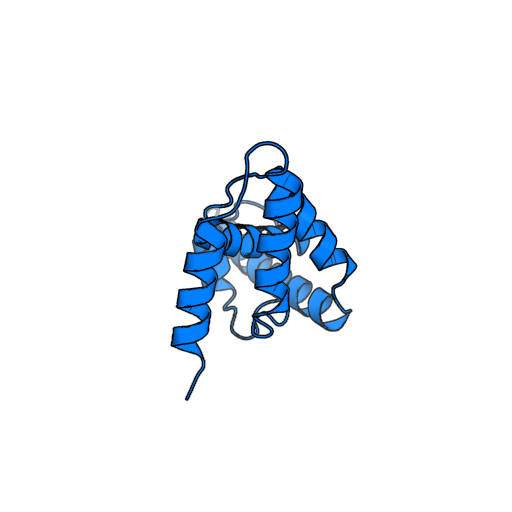ER A C 1
ATOM 683 O O . SER A 1 84 ? -12.083 1.505 3.323 1.00 90.81 84 SER A O 1
ATOM 685 N N . GLY A 1 85 ? -13.381 1.599 1.493 1.00 90.50 85 GLY A N 1
ATOM 686 C CA . GLY A 1 85 ? -12.386 2.278 0.662 1.00 90.50 85 GLY A CA 1
ATOM 687 C C . GLY A 1 85 ? -11.961 3.642 1.220 1.00 90.50 85 GLY A C 1
ATOM 688 O O . GLY A 1 85 ? -10.817 4.058 1.009 1.00 90.50 85 GLY A O 1
ATOM 689 N N . LEU A 1 86 ? -12.842 4.319 1.966 1.00 92.56 86 LEU A N 1
ATOM 690 C CA . LEU A 1 86 ? -12.534 5.577 2.651 1.00 92.56 86 LEU A CA 1
ATOM 691 C C . LEU A 1 86 ? -11.544 5.348 3.796 1.00 92.56 86 LEU A C 1
ATOM 693 O O . LEU A 1 86 ? -10.536 6.050 3.866 1.00 92.56 86 LEU A O 1
ATOM 697 N N . VAL A 1 87 ? -11.778 4.336 4.638 1.00 90.50 87 VAL A N 1
ATOM 698 C CA . VAL A 1 87 ? -10.866 3.967 5.735 1.00 90.50 87 VAL A CA 1
ATOM 699 C C . VAL A 1 87 ? -9.491 3.604 5.185 1.00 90.50 87 VAL A C 1
ATOM 701 O O . VAL A 1 87 ? -8.485 4.162 5.620 1.00 90.50 87 VAL A O 1
ATOM 704 N N . ILE A 1 88 ? -9.448 2.744 4.165 1.00 92.62 88 ILE A N 1
ATOM 705 C CA . ILE A 1 88 ? -8.208 2.332 3.494 1.00 92.62 88 ILE A CA 1
ATOM 706 C C . ILE A 1 88 ? -7.451 3.549 2.944 1.00 92.62 88 ILE A C 1
ATOM 708 O O . ILE A 1 88 ? -6.239 3.666 3.134 1.00 92.62 88 ILE A O 1
ATOM 712 N N . SER A 1 89 ? -8.153 4.475 2.282 1.00 93.50 89 SER A N 1
ATOM 713 C CA . SER A 1 89 ? -7.544 5.701 1.747 1.00 93.50 89 SER A CA 1
ATOM 714 C C . SER A 1 89 ? -6.984 6.580 2.862 1.00 93.50 89 SER A C 1
ATOM 716 O O . SER A 1 89 ? -5.854 7.052 2.770 1.00 93.50 89 SER A O 1
ATOM 718 N N . ARG A 1 90 ? -7.746 6.759 3.944 1.00 93.69 90 ARG A N 1
ATOM 719 C CA . ARG A 1 90 ? -7.345 7.608 5.064 1.00 93.69 90 ARG A CA 1
ATOM 720 C C . ARG A 1 90 ? -6.130 7.048 5.793 1.00 93.69 90 ARG A C 1
ATOM 722 O O . ARG A 1 90 ? -5.200 7.798 6.072 1.00 93.69 90 ARG A O 1
ATOM 729 N N . VAL A 1 91 ? -6.108 5.742 6.051 1.00 91.19 91 VAL A N 1
ATOM 730 C CA . VAL A 1 91 ? -4.953 5.070 6.662 1.00 91.19 91 VAL A CA 1
ATOM 731 C C . VAL A 1 91 ? -3.742 5.124 5.733 1.00 91.19 91 VAL A C 1
ATOM 733 O O . VAL A 1 91 ? -2.650 5.436 6.192 1.00 91.19 91 VAL A O 1
ATOM 736 N N . THR A 1 92 ? -3.931 4.931 4.424 1.00 92.56 92 THR A N 1
ATOM 737 C CA . THR A 1 92 ? -2.864 5.107 3.422 1.00 92.56 92 THR A CA 1
ATOM 738 C C . THR A 1 92 ? -2.208 6.484 3.530 1.00 92.56 92 THR A C 1
ATOM 740 O O . THR A 1 92 ? -0.982 6.578 3.576 1.00 92.56 92 THR A O 1
ATOM 743 N N . ASP A 1 93 ? -3.006 7.550 3.601 1.00 92.62 93 ASP A N 1
ATOM 744 C CA . ASP A 1 93 ? -2.483 8.915 3.677 1.00 92.62 93 ASP A CA 1
ATOM 745 C C . ASP A 1 93 ? -1.798 9.196 5.028 1.00 92.62 93 ASP A C 1
ATOM 747 O O . ASP A 1 93 ? -0.755 9.851 5.060 1.00 92.62 93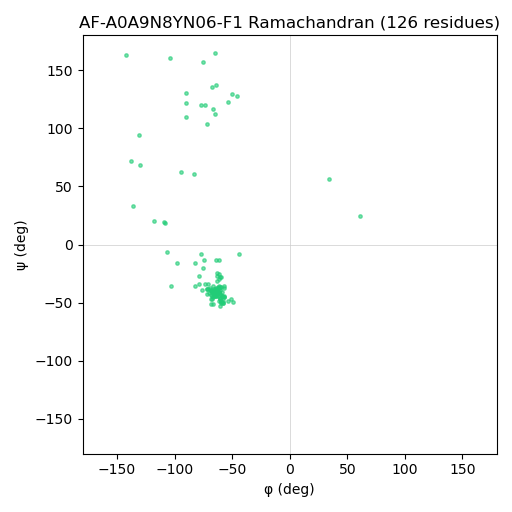 ASP A O 1
ATOM 751 N N . ILE A 1 94 ? -2.326 8.657 6.137 1.00 90.75 94 ILE A N 1
ATOM 752 C CA . ILE A 1 94 ? -1.692 8.734 7.466 1.00 90.75 94 ILE A CA 1
ATOM 753 C C . ILE A 1 94 ? -0.308 8.075 7.441 1.00 90.75 94 ILE A C 1
ATOM 755 O O . ILE A 1 94 ? 0.668 8.689 7.873 1.00 90.75 94 ILE A O 1
ATOM 759 N N . LEU A 1 95 ? -0.212 6.856 6.904 1.00 88.56 95 LEU A N 1
ATOM 760 C CA . LEU A 1 95 ? 1.048 6.116 6.824 1.00 88.56 95 LEU A CA 1
ATOM 761 C C . LEU A 1 95 ? 2.056 6.828 5.921 1.00 88.56 95 LEU A C 1
ATOM 763 O O . LEU A 1 95 ? 3.206 7.002 6.305 1.00 88.56 95 LEU A O 1
ATOM 767 N N . LEU A 1 96 ? 1.630 7.323 4.755 1.00 89.44 96 LEU A N 1
ATOM 768 C CA . LEU A 1 96 ? 2.509 8.077 3.854 1.00 89.44 96 LEU A CA 1
ATOM 769 C C . LEU A 1 96 ? 3.039 9.372 4.480 1.00 89.44 96 LEU A C 1
ATOM 771 O O . LEU A 1 96 ? 4.190 9.747 4.235 1.00 89.44 96 LEU A O 1
ATOM 775 N N . LYS A 1 97 ? 2.211 10.059 5.275 1.00 90.12 97 LYS A N 1
ATOM 776 C CA . LYS A 1 97 ? 2.614 11.273 5.990 1.00 90.12 97 LYS A CA 1
ATOM 777 C C . LYS A 1 97 ? 3.627 10.964 7.096 1.00 90.12 97 LYS A C 1
ATOM 779 O O . LYS A 1 97 ? 4.562 11.740 7.264 1.00 90.12 97 LYS A O 1
ATOM 784 N N . GLY A 1 98 ? 3.452 9.849 7.807 1.00 86.75 98 GLY A N 1
ATOM 785 C CA . GLY A 1 98 ? 4.347 9.402 8.880 1.00 86.75 98 GLY A CA 1
ATOM 786 C C . GLY A 1 98 ? 5.604 8.658 8.415 1.00 86.75 98 GLY A C 1
ATOM 787 O O . GLY A 1 98 ? 6.536 8.524 9.199 1.00 86.75 98 GLY A O 1
ATOM 788 N N . ALA A 1 99 ? 5.649 8.195 7.163 1.00 85.81 99 ALA A N 1
ATOM 789 C CA . ALA A 1 99 ? 6.762 7.409 6.643 1.00 85.81 99 ALA A CA 1
ATOM 790 C C . ALA A 1 99 ? 8.062 8.224 6.536 1.00 85.81 99 ALA A C 1
ATOM 792 O O . ALA A 1 99 ? 8.091 9.347 6.008 1.00 85.81 99 ALA A O 1
ATOM 793 N N . SER A 1 100 ? 9.152 7.601 6.972 1.00 87.94 100 SER A N 1
ATOM 794 C CA . SER A 1 100 ? 10.520 8.087 6.838 1.00 87.94 100 SER A CA 1
ATOM 795 C C . SER A 1 100 ? 10.969 8.158 5.373 1.00 87.94 100 SER A C 1
ATOM 797 O O . SER A 1 100 ? 10.366 7.580 4.463 1.00 87.94 100 SER A O 1
ATOM 799 N N . VAL A 1 101 ? 12.070 8.872 5.131 1.00 87.75 101 VAL A N 1
ATOM 800 C CA . VAL A 1 101 ? 12.671 8.982 3.792 1.00 87.75 101 VAL A CA 1
ATOM 801 C C . VAL A 1 101 ? 13.098 7.611 3.260 1.00 87.75 101 VAL A C 1
ATOM 803 O O . VAL A 1 101 ? 12.828 7.300 2.101 1.00 87.75 101 VAL A O 1
ATOM 806 N N . HIS A 1 102 ? 13.704 6.771 4.105 1.00 86.06 102 HIS A N 1
ATOM 807 C CA . HIS A 1 102 ? 14.122 5.419 3.724 1.00 86.06 102 HIS A CA 1
ATOM 808 C C . HIS A 1 102 ? 12.939 4.548 3.304 1.00 86.06 102 HIS A C 1
ATOM 810 O O . HIS A 1 102 ? 13.021 3.840 2.301 1.00 86.06 102 HIS A O 1
ATOM 816 N N . GLU A 1 103 ? 11.819 4.648 4.018 1.00 85.50 103 GLU A N 1
ATOM 817 C CA . GLU A 1 103 ? 10.626 3.874 3.692 1.00 85.50 103 GLU A CA 1
ATOM 818 C C . GLU A 1 103 ? 10.015 4.300 2.354 1.00 85.50 103 GLU A C 1
ATOM 820 O O . GLU A 1 103 ? 9.712 3.475 1.485 1.00 85.50 103 GLU A O 1
ATOM 825 N N . LYS A 1 104 ? 9.907 5.615 2.138 1.00 88.12 104 LYS A N 1
ATOM 826 C CA . LYS A 1 104 ? 9.455 6.179 0.858 1.00 88.12 104 LYS A CA 1
ATOM 827 C C . LYS A 1 104 ? 10.358 5.733 -0.290 1.00 88.12 104 LYS A C 1
ATOM 829 O O . LYS A 1 104 ? 9.856 5.309 -1.331 1.00 88.12 104 LYS A O 1
ATOM 834 N N . LEU A 1 105 ? 11.677 5.764 -0.090 1.00 88.81 105 LEU A N 1
ATOM 835 C CA . LEU A 1 105 ? 12.646 5.302 -1.082 1.00 88.81 105 LEU A CA 1
ATOM 836 C C . LEU A 1 105 ? 12.460 3.815 -1.407 1.00 88.81 105 LEU A C 1
ATOM 838 O O . LEU A 1 105 ? 12.471 3.441 -2.580 1.00 88.81 105 LEU A O 1
ATOM 842 N N . GLY A 1 106 ? 12.219 2.976 -0.398 1.00 88.31 106 GLY A N 1
ATOM 843 C CA . GLY A 1 106 ? 11.920 1.562 -0.602 1.00 88.31 106 GLY A CA 1
ATOM 844 C C . GLY A 1 106 ? 10.705 1.352 -1.511 1.00 88.31 106 GLY A C 1
ATOM 845 O O . GLY A 1 106 ? 10.767 0.560 -2.454 1.00 88.31 106 GLY A O 1
ATOM 846 N N . TYR A 1 107 ? 9.621 2.105 -1.301 1.00 88.69 107 TYR A N 1
ATOM 847 C CA . TYR A 1 107 ? 8.433 2.012 -2.154 1.00 88.69 107 TYR A CA 1
ATOM 848 C C . TYR A 1 107 ? 8.664 2.538 -3.562 1.00 88.69 107 TYR A C 1
ATOM 850 O O . TYR A 1 107 ? 8.156 1.954 -4.521 1.00 88.69 107 TYR A O 1
ATOM 858 N N . CYS A 1 108 ? 9.414 3.629 -3.701 1.00 90.62 108 CYS A N 1
ATOM 859 C CA . CYS A 1 108 ? 9.815 4.131 -5.007 1.00 90.62 108 CYS A CA 1
ATOM 860 C C . CYS A 1 108 ? 10.585 3.050 -5.772 1.00 90.62 108 CYS A C 1
ATOM 862 O O . CYS A 1 108 ? 10.203 2.718 -6.894 1.00 90.62 108 CYS A O 1
ATOM 864 N N . ASN A 1 109 ? 11.572 2.414 -5.137 1.00 90.69 109 ASN A N 1
ATOM 865 C CA . ASN A 1 109 ? 12.357 1.332 -5.733 1.00 90.69 109 ASN A CA 1
ATOM 866 C C . ASN A 1 109 ? 11.489 0.132 -6.131 1.00 90.69 109 ASN A C 1
ATOM 868 O O . ASN A 1 109 ? 11.607 -0.367 -7.252 1.00 90.69 109 ASN A O 1
ATOM 872 N N . LEU A 1 110 ? 10.582 -0.305 -5.253 1.00 90.94 110 LEU A N 1
ATOM 873 C CA . LEU A 1 110 ? 9.642 -1.384 -5.557 1.00 90.94 110 LEU A CA 1
ATOM 874 C C . LEU A 1 110 ? 8.738 -1.023 -6.744 1.00 90.94 110 LEU A C 1
ATOM 876 O O . LEU A 1 110 ? 8.590 -1.820 -7.669 1.00 90.94 110 LEU A O 1
ATOM 880 N N . SER A 1 111 ? 8.187 0.194 -6.763 1.00 92.25 111 SER A N 1
ATOM 881 C CA . SER A 1 111 ? 7.342 0.664 -7.865 1.00 92.25 111 SER A CA 1
ATOM 882 C C . SER A 1 111 ? 8.097 0.698 -9.191 1.00 92.25 111 SER A C 1
ATOM 884 O O . SER A 1 111 ? 7.565 0.254 -10.204 1.00 92.25 111 SER A O 1
ATOM 886 N N . SER A 1 112 ? 9.358 1.138 -9.192 1.00 92.75 112 SER A N 1
ATOM 887 C CA . SER A 1 112 ? 10.213 1.144 -10.379 1.00 92.75 112 SER A CA 1
ATOM 888 C C . SER A 1 112 ? 10.467 -0.268 -10.902 1.00 92.75 112 SER A C 1
ATOM 890 O O . SER A 1 112 ? 10.354 -0.496 -12.104 1.00 92.75 112 SER A O 1
ATOM 892 N N . ARG A 1 113 ? 10.736 -1.233 -10.012 1.00 92.69 113 ARG A N 1
ATOM 893 C CA . ARG A 1 113 ? 10.928 -2.642 -10.393 1.00 92.69 113 ARG A CA 1
ATOM 894 C C . ARG A 1 113 ? 9.659 -3.257 -10.986 1.00 92.69 113 ARG A C 1
ATOM 896 O O . ARG A 1 113 ? 9.743 -3.916 -12.013 1.00 92.69 113 ARG A O 1
ATOM 903 N N . ILE A 1 114 ? 8.492 -2.992 -10.399 1.00 92.00 114 ILE A N 1
ATOM 904 C CA . ILE A 1 114 ? 7.204 -3.458 -10.942 1.00 92.00 114 ILE A CA 1
ATOM 905 C C . ILE A 1 114 ? 6.922 -2.814 -12.302 1.00 92.00 114 ILE A C 1
ATOM 907 O O . ILE A 1 114 ? 6.541 -3.498 -13.243 1.00 92.00 114 ILE A O 1
ATOM 911 N N . ASN A 1 115 ? 7.171 -1.513 -12.447 1.00 94.00 115 ASN A N 1
ATOM 912 C CA . ASN A 1 115 ? 6.990 -0.816 -13.721 1.00 94.00 115 ASN A CA 1
ATOM 913 C C . ASN A 1 115 ? 7.917 -1.341 -14.825 1.00 94.00 115 ASN A C 1
ATOM 915 O O . ASN A 1 115 ? 7.534 -1.331 -15.992 1.00 94.00 115 ASN A O 1
ATOM 919 N N . ALA A 1 116 ? 9.114 -1.816 -14.472 1.00 92.94 116 ALA A N 1
ATOM 920 C CA . ALA A 1 116 ? 10.000 -2.478 -15.422 1.00 92.94 116 ALA A CA 1
ATOM 921 C C . ALA A 1 116 ? 9.424 -3.816 -15.916 1.00 92.94 116 ALA A C 1
ATOM 923 O O . ALA A 1 116 ? 9.596 -4.132 -17.089 1.00 92.94 116 ALA A O 1
ATOM 924 N N . ILE A 1 117 ? 8.718 -4.563 -15.057 1.00 92.38 117 ILE A N 1
ATOM 925 C CA . ILE A 1 117 ? 8.005 -5.792 -15.443 1.00 92.38 117 ILE A CA 1
ATOM 926 C C . ILE A 1 117 ? 6.851 -5.445 -16.389 1.00 92.38 117 ILE A C 1
ATOM 928 O O . ILE A 1 117 ? 6.826 -5.949 -17.502 1.00 92.38 117 ILE A O 1
ATOM 932 N N . ILE A 1 118 ? 5.995 -4.481 -16.019 1.00 90.38 118 ILE A N 1
ATOM 933 C CA . ILE A 1 118 ? 4.889 -4.005 -16.877 1.00 90.38 118 ILE A CA 1
ATOM 934 C C . ILE A 1 118 ? 5.395 -3.638 -18.275 1.00 90.38 118 ILE A C 1
ATOM 936 O O . ILE A 1 118 ? 4.804 -4.019 -19.277 1.00 90.38 118 ILE A O 1
ATOM 940 N N . LYS A 1 119 ? 6.501 -2.887 -18.352 1.00 90.25 119 LYS A N 1
ATOM 941 C CA . LYS A 1 119 ? 7.071 -2.472 -19.637 1.00 90.25 119 LYS A CA 1
ATOM 942 C C . LYS A 1 119 ? 7.516 -3.668 -20.485 1.00 90.25 119 LYS A C 1
ATOM 944 O O . LYS A 1 119 ? 7.382 -3.600 -21.698 1.00 90.25 119 LYS A O 1
ATOM 949 N N . ARG A 1 120 ? 8.070 -4.720 -19.874 1.00 88.69 120 ARG A N 1
ATOM 950 C CA . ARG A 1 120 ? 8.487 -5.932 -20.597 1.00 88.69 120 ARG A CA 1
ATOM 951 C C . ARG A 1 120 ? 7.281 -6.689 -21.140 1.00 88.69 120 ARG A C 1
ATOM 953 O O . ARG A 1 120 ? 7.284 -7.003 -22.323 1.00 88.69 120 ARG A O 1
ATOM 960 N N . ASP A 1 121 ? 6.256 -6.892 -20.321 1.00 86.00 121 ASP A N 1
ATOM 961 C CA . ASP A 1 121 ? 5.048 -7.621 -20.722 1.00 86.00 121 ASP A CA 1
ATOM 962 C C . ASP A 1 121 ? 4.312 -6.895 -21.860 1.00 86.00 121 ASP A C 1
ATOM 964 O O . ASP A 1 121 ? 3.983 -7.505 -22.871 1.00 86.00 121 ASP A O 1
ATOM 968 N N . LEU A 1 122 ? 4.177 -5.564 -21.776 1.00 80.81 122 LEU A N 1
ATOM 969 C CA . LEU A 1 122 ? 3.562 -4.760 -22.843 1.00 80.81 122 LEU A CA 1
ATOM 970 C C . LEU A 1 122 ? 4.312 -4.831 -24.184 1.00 80.81 122 LEU A C 1
ATOM 972 O O . LEU A 1 122 ? 3.698 -4.653 -25.231 1.00 80.81 122 LEU A O 1
ATOM 976 N N . VAL A 1 123 ? 5.631 -5.042 -24.158 1.00 76.88 123 VAL A N 1
ATOM 977 C CA . VAL A 1 123 ? 6.442 -5.218 -25.375 1.00 76.88 123 VAL A CA 1
ATOM 978 C C . VAL A 1 123 ? 6.299 -6.638 -25.927 1.00 76.88 123 VAL A C 1
ATOM 980 O O . VAL A 1 123 ? 6.321 -6.818 -27.139 1.00 76.88 123 VAL A O 1
ATOM 983 N N . GLN A 1 124 ? 6.132 -7.647 -25.067 1.00 70.75 124 GLN A N 1
ATOM 984 C CA . GLN A 1 124 ? 5.919 -9.030 -25.503 1.00 70.75 124 GLN A CA 1
ATOM 985 C C . GLN A 1 124 ? 4.537 -9.250 -26.131 1.00 70.75 124 GLN A C 1
ATOM 987 O O . GLN A 1 124 ? 4.434 -10.012 -27.087 1.00 70.75 124 GLN A O 1
ATOM 992 N N . ASP A 1 125 ? 3.506 -8.550 -25.655 1.00 64.94 125 ASP A N 1
ATOM 993 C CA . ASP A 1 125 ? 2.149 -8.625 -26.219 1.00 64.94 125 ASP A CA 1
ATOM 994 C C . ASP A 1 125 ? 2.007 -7.887 -27.571 1.00 64.94 125 ASP A C 1
ATOM 996 O O . ASP A 1 125 ? 1.025 -8.079 -28.293 1.00 64.94 125 ASP A O 1
ATOM 1000 N N . HIS A 1 126 ? 2.993 -7.060 -27.941 1.00 58.19 126 HIS A N 1
ATOM 1001 C CA . HIS A 1 126 ? 3.035 -6.305 -29.196 1.00 58.19 126 HIS A CA 1
ATOM 1002 C C . HIS A 1 126 ? 4.442 -6.329 -29.822 1.00 58.19 126 HIS A C 1
ATOM 1004 O O . HIS A 1 126 ? 5.136 -5.306 -29.802 1.00 58.19 126 HIS A O 1
ATOM 1010 N N . PRO A 1 127 ? 4.888 -7.472 -30.379 1.00 54.88 127 PRO A N 1
ATOM 1011 C CA . PRO A 1 127 ? 6.161 -7.530 -31.082 1.00 54.88 127 PRO A CA 1
ATOM 1012 C C . PRO A 1 127 ? 6.071 -6.678 -32.357 1.00 54.88 127 PRO A C 1
ATOM 1014 O O . PRO A 1 127 ? 5.240 -6.943 -33.224 1.00 54.88 127 PRO A O 1
ATOM 1017 N N . THR A 1 128 ? 6.886 -5.625 -32.429 1.00 54.75 128 THR A N 1
ATOM 1018 C CA . THR A 1 128 ? 7.127 -4.841 -33.655 1.00 54.75 128 THR A CA 1
ATOM 1019 C C . THR A 1 128 ? 7.840 -5.655 -34.714 1.00 54.75 128 THR A C 1
ATOM 1021 O O . THR A 1 128 ? 8.794 -6.368 -34.323 1.00 54.75 128 THR A O 1
#

Solvent-accessible surface area (backbone atoms only — not comparable to full-atom values): 7417 Å² total; per-residue (Å²): 143,85,62,6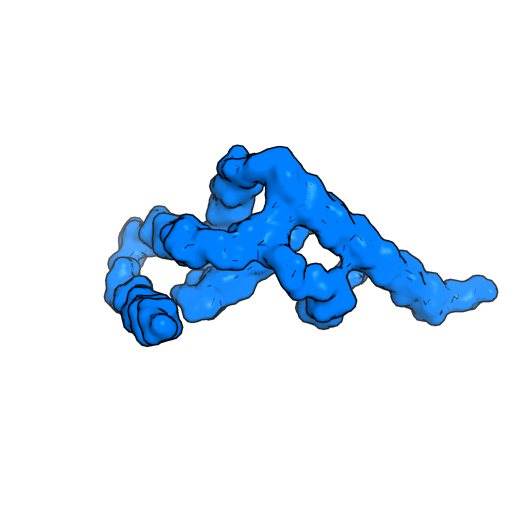8,68,59,54,55,52,50,57,58,54,68,70,73,73,71,61,81,93,50,36,63,68,49,51,34,52,53,52,48,46,55,56,66,72,44,68,80,59,47,51,50,47,90,81,69,55,47,65,61,54,39,68,74,62,62,59,94,59,87,57,44,42,69,57,53,47,39,48,56,43,45,56,56,26,53,78,67,72,48,77,53,66,65,42,39,50,52,44,35,53,52,50,63,71,70,50,50,71,70,29,52,50,43,27,44,54,48,22,52,52,32,38,53,50,46,55,51,53,60,44,68,80,53,76,126

Sequence (128 aa):
MLGKGLIIHYRKSLRISLNQANKVPGEISALKLVFDLNRALVFPPPVTIPIHVYEELRPKTRVTMRRLVRYFVSREANQIQITSGLVISRVTDILLKGASVHEKLGYCNLSSRINAIIKRDLVQDHPT